Protein AF-A0A1S2WUL8-F1 (afdb_monomer_lite)

Foldseek 3Di:
DVLQVVQLVVQVVVCVVQVWAWPSVQWAWDDWDWDQDPNDIKIWTKTKTWIHHPVDPFIFIKIWIAINNHTDDIGDDPPHGPVPPDPCPPVPVPVVPDPPDDDDPDDDPDD

Structure (mmCIF, N/CA/C/O backbone):
data_AF-A0A1S2WUL8-F1
#
_entry.id   AF-A0A1S2WUL8-F1
#
loop_
_atom_site.group_PDB
_atom_site.id
_atom_site.type_symbol
_atom_site.label_atom_id
_atom_site.label_alt_id
_atom_site.label_comp_id
_atom_site.label_asym_id
_atom_site.label_entity_id
_atom_site.label_se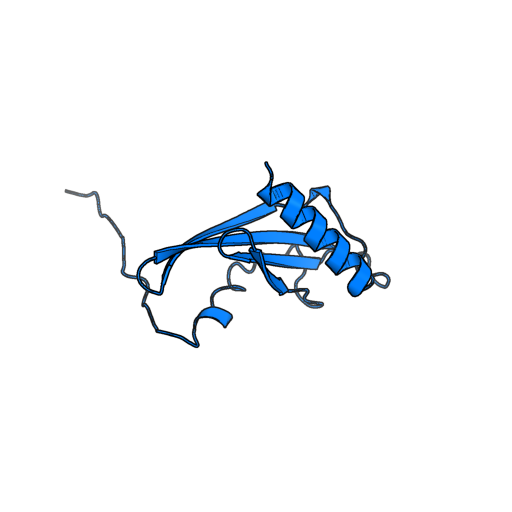q_id
_atom_site.pdbx_PDB_ins_code
_atom_site.Cartn_x
_atom_site.Cartn_y
_atom_site.Cartn_z
_atom_site.occupancy
_atom_site.B_iso_or_equiv
_atom_site.auth_seq_id
_atom_site.auth_comp_id
_atom_site.auth_asym_id
_atom_site.auth_atom_id
_atom_site.pdbx_PDB_model_num
ATOM 1 N N . MET A 1 1 ? 2.738 12.566 10.489 1.00 55.50 1 MET A N 1
ATOM 2 C CA . MET A 1 1 ? 3.732 12.116 9.489 1.00 55.50 1 MET A CA 1
ATOM 3 C C . MET A 1 1 ? 4.180 10.657 9.655 1.00 55.50 1 MET A C 1
ATOM 5 O O . MET A 1 1 ? 4.278 9.989 8.638 1.00 55.50 1 MET A O 1
ATOM 9 N N . LYS A 1 2 ? 4.278 10.102 10.878 1.00 82.69 2 LYS A N 1
ATOM 10 C CA . LYS A 1 2 ? 4.756 8.720 11.151 1.00 82.69 2 LYS A CA 1
ATOM 11 C C . LYS A 1 2 ? 4.208 7.577 10.270 1.00 82.69 2 LYS A C 1
ATOM 13 O O . LYS A 1 2 ? 4.950 6.666 9.940 1.00 82.69 2 LYS A O 1
ATOM 18 N N . ASN A 1 3 ? 2.928 7.589 9.882 1.00 85.94 3 ASN A N 1
ATOM 19 C CA . ASN A 1 3 ? 2.361 6.482 9.090 1.00 85.94 3 ASN A CA 1
ATOM 20 C C . ASN A 1 3 ? 2.845 6.462 7.631 1.00 85.94 3 ASN A C 1
ATOM 22 O O . ASN A 1 3 ? 2.935 5.384 7.056 1.00 85.94 3 ASN A O 1
ATOM 26 N N . LYS A 1 4 ? 3.148 7.628 7.036 1.00 88.00 4 LYS A N 1
ATOM 27 C CA . LYS A 1 4 ? 3.681 7.691 5.665 1.00 88.00 4 LYS A CA 1
ATOM 28 C C . LYS A 1 4 ? 5.129 7.204 5.642 1.00 88.00 4 LYS A C 1
ATOM 30 O O . LYS A 1 4 ? 5.449 6.348 4.836 1.00 88.00 4 LYS A O 1
ATOM 35 N N . GLU A 1 5 ? 5.959 7.681 6.567 1.00 91.69 5 GLU A N 1
ATOM 36 C CA . GLU A 1 5 ? 7.341 7.201 6.750 1.00 91.69 5 GLU A CA 1
ATOM 37 C C . GLU A 1 5 ? 7.379 5.691 7.000 1.00 91.69 5 GLU A C 1
ATOM 39 O O . GLU A 1 5 ? 8.175 4.971 6.407 1.00 91.69 5 GLU A O 1
ATOM 44 N N . TYR A 1 6 ? 6.457 5.185 7.824 1.00 94.19 6 TYR A N 1
ATOM 45 C CA . TYR A 1 6 ? 6.336 3.750 8.040 1.00 94.19 6 TYR A CA 1
ATOM 46 C C . TYR A 1 6 ? 5.950 3.002 6.756 1.00 94.19 6 TYR A C 1
ATOM 48 O O . TYR A 1 6 ? 6.552 1.972 6.466 1.00 94.19 6 TYR A O 1
ATOM 56 N N . ALA A 1 7 ? 5.011 3.526 5.961 1.00 92.50 7 ALA A N 1
ATOM 57 C CA . ALA A 1 7 ? 4.654 2.944 4.668 1.00 92.50 7 ALA A CA 1
ATOM 58 C C . ALA A 1 7 ? 5.835 2.945 3.680 1.00 92.50 7 ALA A C 1
ATOM 60 O O . ALA A 1 7 ? 6.062 1.922 3.046 1.00 92.50 7 ALA A O 1
ATOM 61 N N . ILE A 1 8 ? 6.627 4.022 3.618 1.00 94.38 8 ILE A N 1
ATOM 62 C CA . ILE A 1 8 ? 7.859 4.085 2.809 1.00 94.38 8 ILE A CA 1
ATOM 63 C C . ILE A 1 8 ? 8.835 2.992 3.258 1.00 94.38 8 ILE A C 1
ATOM 65 O O . ILE A 1 8 ? 9.218 2.150 2.458 1.00 94.38 8 ILE A O 1
ATOM 69 N N . SER A 1 9 ? 9.104 2.878 4.565 1.00 94.69 9 SER A N 1
ATOM 70 C CA . SER A 1 9 ? 9.995 1.830 5.094 1.00 94.69 9 SER A CA 1
ATOM 71 C C . SER A 1 9 ? 9.522 0.399 4.795 1.00 94.69 9 SER A C 1
ATOM 73 O O . SER A 1 9 ? 10.299 -0.556 4.837 1.00 94.69 9 SER A O 1
ATOM 75 N N . ILE A 1 10 ? 8.213 0.200 4.604 1.00 94.69 10 ILE A N 1
ATOM 76 C CA . ILE A 1 10 ? 7.639 -1.093 4.220 1.00 94.69 10 ILE A CA 1
ATOM 77 C C . ILE A 1 10 ? 7.806 -1.304 2.714 1.00 94.69 10 ILE A C 1
ATOM 79 O O . ILE A 1 10 ? 8.170 -2.409 2.317 1.00 94.69 10 ILE A O 1
ATOM 83 N N . ALA A 1 11 ? 7.572 -0.268 1.905 1.00 94.00 11 ALA A N 1
ATOM 84 C CA . ALA A 1 11 ? 7.772 -0.296 0.461 1.00 94.00 11 ALA A CA 1
ATOM 85 C C . ALA A 1 11 ? 9.231 -0.628 0.118 1.00 94.00 11 ALA A C 1
ATOM 87 O O . ALA A 1 11 ? 9.466 -1.584 -0.611 1.00 94.00 11 ALA A O 1
ATOM 88 N N . GLU A 1 12 ? 10.200 0.053 0.737 1.00 94.31 12 GLU A N 1
ATOM 89 C CA . GLU A 1 12 ? 11.638 -0.209 0.568 1.00 94.31 12 GLU A CA 1
ATOM 90 C C . GLU A 1 12 ? 11.980 -1.673 0.878 1.00 94.31 12 GLU A C 1
ATOM 92 O O . GLU A 1 12 ? 12.647 -2.363 0.107 1.00 94.31 12 GLU A O 1
ATOM 97 N N . ARG A 1 13 ? 11.461 -2.198 1.997 1.00 93.88 13 ARG A N 1
ATOM 98 C CA . ARG A 1 13 ? 11.668 -3.603 2.378 1.00 93.88 13 ARG A CA 1
ATOM 99 C C . ARG A 1 13 ? 11.033 -4.576 1.392 1.00 93.88 13 ARG A C 1
ATOM 101 O O . ARG A 1 13 ? 11.604 -5.636 1.143 1.00 93.88 13 ARG A O 1
ATOM 108 N N . ALA A 1 14 ? 9.859 -4.251 0.859 1.00 91.31 14 ALA A N 1
ATOM 109 C CA . ALA A 1 14 ? 9.211 -5.060 -0.162 1.00 91.31 14 ALA A CA 1
ATOM 110 C C . ALA A 1 14 ? 10.014 -5.035 -1.469 1.00 91.31 14 ALA A C 1
ATOM 112 O O . ALA A 1 14 ? 10.249 -6.092 -2.045 1.00 91.31 14 ALA A O 1
ATOM 113 N N . ALA A 1 15 ? 10.502 -3.868 -1.883 1.00 91.12 15 ALA A N 1
ATOM 114 C CA . ALA A 1 15 ? 11.311 -3.706 -3.082 1.00 91.12 15 ALA A CA 1
ATOM 115 C C . ALA A 1 15 ? 12.601 -4.528 -3.017 1.00 91.12 15 ALA A C 1
ATOM 117 O O . ALA A 1 15 ? 12.871 -5.309 -3.924 1.00 91.12 15 ALA A O 1
ATOM 118 N N . VAL A 1 16 ? 13.324 -4.478 -1.893 1.00 92.06 16 VAL A N 1
ATOM 119 C CA . VAL A 1 16 ? 14.509 -5.328 -1.683 1.00 92.06 16 VAL A CA 1
ATOM 120 C C . VAL A 1 16 ? 14.144 -6.815 -1.702 1.00 92.06 16 VAL A C 1
ATOM 122 O O . VAL A 1 16 ? 14.853 -7.618 -2.302 1.00 92.06 16 VAL A O 1
ATOM 125 N N . LYS A 1 17 ? 13.031 -7.206 -1.067 1.00 91.44 17 LYS A N 1
ATOM 126 C CA . LYS A 1 17 ? 12.597 -8.611 -1.001 1.00 91.44 17 LYS A CA 1
ATOM 127 C C . LYS A 1 17 ? 12.237 -9.184 -2.376 1.00 91.44 17 LYS A C 1
ATOM 129 O O . LYS A 1 17 ? 12.526 -10.350 -2.631 1.00 91.44 17 LYS A O 1
ATOM 134 N N . TYR A 1 18 ? 11.574 -8.393 -3.215 1.00 87.69 18 TYR A N 1
ATOM 135 C CA . TYR A 1 18 ? 11.081 -8.813 -4.529 1.00 87.69 18 TYR A CA 1
ATOM 136 C C . TYR A 1 18 ? 11.986 -8.366 -5.686 1.00 87.69 18 TYR A C 1
ATOM 138 O O . TYR A 1 18 ? 11.651 -8.620 -6.837 1.00 87.69 18 TYR A O 1
ATOM 146 N N . ASN A 1 19 ? 13.138 -7.755 -5.384 1.00 89.19 19 ASN A N 1
ATOM 147 C CA . ASN A 1 19 ? 14.113 -7.276 -6.364 1.00 89.19 19 ASN A CA 1
ATOM 148 C C . ASN A 1 19 ? 13.499 -6.278 -7.371 1.00 89.19 19 ASN A C 1
ATOM 150 O O . ASN A 1 19 ? 13.619 -6.439 -8.586 1.00 89.19 19 ASN A O 1
ATOM 154 N N . LEU A 1 20 ? 12.791 -5.281 -6.836 1.00 89.81 20 LEU A N 1
ATOM 155 C CA . LEU A 1 20 ? 12.067 -4.248 -7.581 1.00 89.81 20 LEU A CA 1
ATOM 156 C C . LEU A 1 20 ? 12.778 -2.902 -7.465 1.00 89.81 20 LEU A C 1
ATOM 158 O O . LEU A 1 20 ? 13.343 -2.591 -6.414 1.00 89.81 20 LEU A O 1
ATOM 162 N N . ASP A 1 21 ? 12.636 -2.074 -8.494 1.00 90.31 21 ASP A N 1
ATOM 163 C CA . ASP A 1 21 ? 13.094 -0.688 -8.472 1.00 90.31 21 ASP A CA 1
ATOM 164 C C . ASP A 1 21 ? 11.948 0.212 -8.005 1.00 90.31 21 ASP A C 1
ATOM 166 O O . ASP A 1 21 ? 10.965 0.437 -8.713 1.00 90.31 21 ASP A O 1
ATOM 170 N N . LEU A 1 22 ? 12.040 0.678 -6.762 1.00 90.19 22 LEU A N 1
ATOM 171 C CA . LEU A 1 22 ? 10.986 1.442 -6.104 1.00 90.19 22 LEU A CA 1
ATOM 172 C C . LEU A 1 22 ? 11.007 2.914 -6.516 1.00 90.19 22 LEU A C 1
ATOM 174 O O . LEU A 1 22 ? 12.039 3.578 -6.461 1.00 90.19 22 LEU A O 1
ATOM 178 N N . LEU A 1 23 ? 9.835 3.453 -6.850 1.00 87.81 23 LEU A N 1
ATOM 179 C CA . LEU A 1 23 ? 9.649 4.879 -7.095 1.00 87.81 23 LEU A CA 1
ATOM 180 C C . LEU A 1 23 ? 9.146 5.540 -5.806 1.00 87.81 23 LEU A C 1
ATOM 182 O O . LEU A 1 23 ? 7.963 5.849 -5.682 1.00 87.81 23 LEU A O 1
ATOM 186 N N . ASP A 1 24 ? 10.024 5.722 -4.820 1.00 72.25 24 ASP A N 1
ATOM 187 C CA . ASP A 1 24 ? 9.674 6.134 -3.445 1.00 72.25 24 ASP A CA 1
ATOM 188 C C . ASP A 1 24 ? 8.795 7.393 -3.344 1.00 72.25 24 ASP A C 1
ATOM 190 O O . ASP A 1 24 ? 7.900 7.481 -2.496 1.00 72.25 24 ASP A O 1
ATOM 194 N N . ASP A 1 25 ? 8.965 8.347 -4.261 1.00 78.38 25 ASP A N 1
ATOM 195 C CA . ASP A 1 25 ? 8.156 9.572 -4.312 1.00 78.38 25 ASP A CA 1
ATOM 196 C C . ASP A 1 25 ? 6.657 9.306 -4.550 1.00 78.38 25 ASP A C 1
ATOM 198 O O . ASP A 1 25 ? 5.805 10.169 -4.315 1.00 78.38 25 ASP A O 1
ATOM 202 N N . THR A 1 26 ? 6.308 8.091 -4.973 1.00 84.62 26 THR A N 1
ATOM 203 C CA . THR A 1 26 ? 4.946 7.676 -5.327 1.00 84.62 26 THR A CA 1
ATOM 204 C C . THR A 1 26 ? 4.173 7.060 -4.162 1.00 84.62 26 THR A C 1
ATOM 206 O O . THR A 1 26 ? 2.967 6.821 -4.296 1.00 84.62 26 THR A O 1
ATOM 209 N N . VAL A 1 27 ? 4.810 6.843 -2.998 1.00 91.56 27 VAL A N 1
ATOM 210 C CA . VAL A 1 27 ? 4.118 6.274 -1.834 1.00 91.56 27 VAL A CA 1
ATOM 211 C C . VAL A 1 27 ? 3.045 7.242 -1.333 1.00 91.56 27 VAL A C 1
ATOM 213 O O . VAL A 1 27 ? 3.325 8.285 -0.729 1.00 91.56 27 VAL A O 1
ATOM 216 N N . CYS A 1 28 ? 1.780 6.883 -1.541 1.00 91.75 28 CYS A N 1
ATOM 217 C CA . CYS A 1 28 ? 0.638 7.738 -1.235 1.00 91.75 28 CYS A CA 1
ATOM 218 C C . CYS A 1 28 ? -0.514 6.958 -0.599 1.00 91.75 28 CYS A C 1
ATOM 220 O O . CYS A 1 28 ? -0.701 5.768 -0.835 1.00 91.75 28 CYS A O 1
ATOM 222 N N . LEU A 1 29 ? -1.290 7.631 0.255 1.00 92.50 29 LEU A N 1
ATOM 223 C CA . LEU A 1 29 ? -2.493 7.051 0.849 1.00 92.50 29 LEU A CA 1
ATOM 224 C C . LEU A 1 29 ? -3.601 7.024 -0.211 1.00 92.50 29 LEU A C 1
ATOM 226 O O . LEU A 1 29 ? -3.965 8.072 -0.736 1.00 92.50 29 LEU A O 1
ATOM 230 N N . ARG A 1 30 ? -4.158 5.844 -0.484 1.00 91.44 30 ARG A N 1
ATOM 231 C CA . ARG 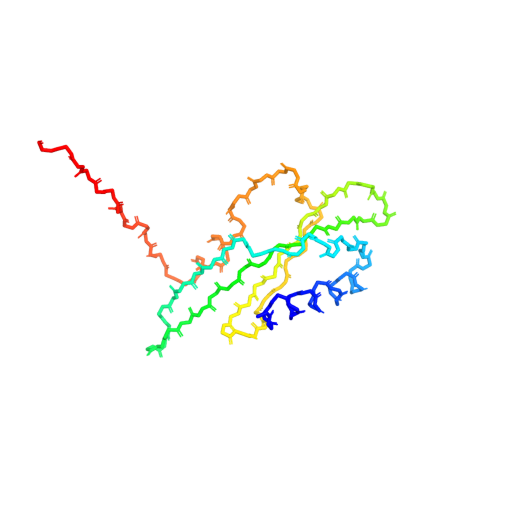A 1 30 ? -5.245 5.645 -1.456 1.00 91.44 30 ARG A CA 1
ATOM 232 C C . ARG A 1 30 ? -6.601 5.511 -0.790 1.00 91.44 30 ARG A C 1
ATOM 234 O O . ARG A 1 30 ? -7.583 6.054 -1.276 1.00 91.44 30 ARG A O 1
ATOM 241 N N . LYS A 1 31 ? -6.660 4.790 0.332 1.00 91.75 31 LYS A N 1
ATOM 242 C CA . LYS A 1 31 ? -7.917 4.526 1.039 1.00 91.75 31 LYS A CA 1
ATOM 243 C C . LYS A 1 31 ? -7.717 4.584 2.545 1.00 91.75 31 LYS A C 1
ATOM 245 O O . LYS A 1 31 ? -6.733 4.068 3.076 1.00 91.75 31 LYS A O 1
ATOM 250 N N . LEU A 1 32 ? -8.677 5.190 3.233 1.00 93.06 32 LEU A N 1
ATOM 251 C CA . LEU A 1 32 ? -8.783 5.187 4.687 1.00 93.06 32 LEU A CA 1
ATOM 252 C C . LEU A 1 32 ? -10.166 4.657 5.053 1.00 93.06 32 LEU A C 1
ATOM 254 O O . LEU A 1 32 ? -11.164 5.291 4.734 1.00 93.06 32 LEU A O 1
ATOM 258 N N . ASN A 1 33 ? -10.217 3.516 5.733 1.00 90.56 33 ASN A N 1
ATOM 259 C CA . ASN A 1 33 ? -11.462 2.950 6.237 1.00 90.56 33 ASN A CA 1
ATOM 260 C C . ASN A 1 33 ? -11.435 2.846 7.760 1.00 90.56 33 ASN A C 1
ATOM 262 O O . ASN A 1 33 ? -10.380 2.670 8.378 1.00 90.56 33 ASN A O 1
ATOM 266 N N . LEU A 1 34 ? -12.625 2.894 8.348 1.00 92.56 34 LEU A N 1
ATOM 267 C CA . LEU A 1 34 ? -12.863 2.684 9.767 1.00 92.56 34 LEU A CA 1
ATOM 268 C C . LEU A 1 34 ? -13.868 1.547 9.925 1.00 92.56 34 LEU A C 1
ATOM 270 O O . LEU A 1 34 ? -14.954 1.602 9.359 1.00 92.56 34 LEU A O 1
ATOM 274 N N . TRP A 1 35 ? -13.476 0.507 10.647 1.00 89.06 35 TRP A N 1
ATOM 275 C CA . TRP A 1 35 ? -14.271 -0.701 10.842 1.00 89.06 35 TRP A CA 1
ATOM 276 C C . TRP A 1 35 ? -14.490 -0.901 12.336 1.00 89.06 35 TRP A C 1
ATOM 278 O O . TRP A 1 35 ? -13.630 -0.551 13.149 1.00 89.06 35 TRP A O 1
ATOM 288 N N . PHE A 1 36 ? -15.643 -1.445 12.714 1.00 91.06 36 PHE A N 1
ATOM 289 C CA . PHE A 1 36 ? -15.915 -1.809 14.099 1.00 91.06 36 PHE A CA 1
ATOM 290 C C . PHE A 1 36 ? -15.744 -3.316 14.260 1.00 91.06 36 PHE A C 1
ATOM 292 O O . PHE A 1 36 ? -16.555 -4.101 13.780 1.00 91.06 36 PHE A O 1
ATOM 299 N N . GLU A 1 37 ? -14.672 -3.719 14.932 1.00 90.25 37 GLU A N 1
ATOM 300 C CA . GLU A 1 37 ? -14.283 -5.117 15.095 1.00 90.25 37 GLU A CA 1
ATOM 301 C C . GLU A 1 37 ? -14.015 -5.397 16.570 1.00 90.25 37 GLU A C 1
ATOM 303 O O . GLU A 1 37 ? -13.368 -4.607 17.257 1.00 90.25 37 GLU A O 1
ATOM 308 N N . ASN A 1 38 ? -14.494 -6.531 17.086 1.00 90.75 38 ASN A N 1
ATOM 309 C CA . ASN A 1 38 ? -14.255 -6.947 18.475 1.00 90.75 38 ASN A CA 1
ATOM 310 C C . ASN A 1 38 ? -14.570 -5.848 19.512 1.00 90.75 38 ASN A C 1
ATOM 312 O O . ASN A 1 38 ? -13.817 -5.640 20.466 1.00 90.75 38 ASN A O 1
ATOM 316 N N . LYS A 1 39 ? -15.686 -5.132 19.316 1.00 93.56 39 LYS A N 1
ATOM 317 C CA . LYS A 1 39 ? -16.136 -4.007 20.159 1.00 93.56 39 LYS A CA 1
ATOM 318 C C . LYS A 1 39 ? -15.167 -2.812 20.194 1.00 93.56 39 LYS A C 1
ATOM 320 O O . LYS A 1 39 ? -15.183 -2.034 21.147 1.00 93.56 39 LYS A O 1
ATOM 325 N N . ARG A 1 40 ? -14.300 -2.667 19.190 1.00 93.19 40 ARG A N 1
ATOM 326 C CA . ARG A 1 40 ? -13.327 -1.574 19.076 1.00 93.19 40 ARG A CA 1
ATOM 327 C C . ARG A 1 40 ? -13.311 -1.011 17.659 1.00 93.19 40 ARG A C 1
ATOM 329 O O . ARG A 1 40 ? -13.566 -1.715 16.689 1.00 93.19 40 ARG A O 1
ATOM 336 N N . LEU A 1 41 ? -12.971 0.268 17.549 1.00 94.12 41 LEU A N 1
ATOM 337 C CA . LEU A 1 41 ? -12.727 0.912 16.261 1.00 94.12 41 LEU A CA 1
ATOM 338 C C . LEU A 1 41 ? -11.336 0.536 15.734 1.00 94.12 41 LEU A C 1
ATOM 340 O O . LEU A 1 41 ? -10.341 0.592 16.462 1.00 94.12 41 LEU A O 1
ATOM 344 N N . VAL A 1 42 ? -11.276 0.160 14.459 1.00 93.00 42 VAL A N 1
ATOM 345 C CA . VAL A 1 42 ? -10.062 -0.259 13.758 1.00 93.00 42 VAL A CA 1
ATOM 346 C C . VAL A 1 42 ? -9.893 0.569 12.491 1.00 93.00 42 VAL A C 1
ATOM 348 O O . VAL A 1 42 ? -10.770 0.609 11.632 1.00 93.00 42 VAL A O 1
ATOM 351 N N . PHE A 1 43 ? -8.739 1.219 12.364 1.00 92.38 43 PHE A N 1
ATOM 352 C CA . PHE A 1 43 ? -8.367 1.955 11.162 1.00 92.38 43 PHE A CA 1
ATOM 353 C C . PHE A 1 43 ? -7.622 1.055 10.186 1.00 92.38 43 PHE A C 1
ATOM 355 O O . PHE A 1 43 ? -6.575 0.501 10.536 1.00 92.38 43 PHE A O 1
ATOM 362 N N . TYR A 1 44 ? -8.098 1.030 8.947 1.00 93.56 44 TYR A N 1
ATOM 363 C CA . TYR A 1 44 ? -7.404 0.450 7.807 1.00 93.56 44 TYR A CA 1
ATOM 364 C C . TYR A 1 44 ? -6.921 1.568 6.897 1.00 93.56 44 TYR A C 1
ATOM 366 O O . TYR A 1 44 ? -7.709 2.378 6.411 1.00 93.56 44 TYR A O 1
ATOM 374 N N . ARG A 1 45 ? -5.612 1.622 6.679 1.00 93.75 45 ARG A N 1
ATOM 375 C CA . ARG A 1 45 ? -4.975 2.541 5.738 1.00 93.75 45 ARG A CA 1
ATOM 376 C C . ARG A 1 45 ? -4.372 1.733 4.617 1.00 93.75 45 ARG A C 1
ATOM 378 O O . ARG A 1 45 ? -3.628 0.795 4.880 1.00 93.75 45 ARG A O 1
ATOM 385 N N . VAL A 1 46 ? -4.675 2.131 3.399 1.00 93.88 46 VAL A N 1
ATOM 386 C CA . VAL A 1 46 ? -4.125 1.524 2.200 1.00 93.88 46 VAL A CA 1
ATOM 387 C C . VAL A 1 46 ? -3.243 2.560 1.548 1.00 93.88 46 VAL A C 1
ATOM 389 O O . VAL A 1 46 ? -3.731 3.611 1.127 1.00 93.88 46 VAL A O 1
ATOM 392 N N . TYR A 1 47 ? -1.962 2.249 1.459 1.00 93.69 47 TYR A N 1
ATOM 393 C CA . TYR A 1 47 ? -1.016 3.005 0.662 1.00 93.69 47 TYR A CA 1
ATOM 394 C C . TYR A 1 47 ? -0.785 2.280 -0.656 1.00 93.69 47 TYR A C 1
ATOM 396 O O . TYR A 1 47 ? -0.818 1.053 -0.682 1.00 93.69 47 TYR A O 1
ATOM 404 N N . SER A 1 48 ? -0.553 3.025 -1.728 1.00 92.75 48 SER A N 1
ATOM 405 C CA . SER A 1 48 ? 0.051 2.477 -2.939 1.00 92.75 48 SER A CA 1
ATOM 406 C C . SER A 1 48 ? 1.459 3.007 -3.100 1.00 92.75 48 SER A C 1
ATOM 408 O O . SER A 1 48 ? 1.764 4.101 -2.624 1.00 92.75 48 SER A O 1
ATOM 410 N N . PHE A 1 49 ? 2.278 2.242 -3.801 1.00 92.50 49 PHE A N 1
ATOM 411 C CA . PHE A 1 49 ? 3.593 2.636 -4.274 1.00 92.50 49 PHE A CA 1
ATOM 412 C C . PHE A 1 49 ? 3.770 2.087 -5.682 1.00 92.50 49 PHE A C 1
ATOM 414 O O . PHE A 1 49 ? 3.250 1.017 -5.995 1.00 92.50 49 PHE A O 1
ATOM 421 N N . ASP A 1 50 ? 4.484 2.814 -6.520 1.00 92.19 50 ASP A N 1
ATOM 422 C CA . ASP A 1 50 ? 4.784 2.372 -7.869 1.00 92.19 50 ASP A CA 1
ATOM 423 C C . ASP A 1 50 ? 6.219 1.845 -7.933 1.00 92.19 50 ASP A C 1
ATOM 425 O O . ASP A 1 50 ? 7.097 2.290 -7.188 1.00 92.19 50 ASP A O 1
ATOM 429 N N . TYR A 1 51 ? 6.444 0.864 -8.795 1.00 90.94 51 TYR A N 1
ATOM 430 C CA . TYR A 1 51 ? 7.732 0.203 -8.943 1.00 90.94 51 TYR A CA 1
ATOM 431 C C . TYR A 1 51 ? 7.933 -0.286 -10.375 1.00 90.94 51 TYR A C 1
ATOM 433 O O . TYR A 1 51 ? 6.963 -0.537 -11.093 1.00 90.94 51 TYR A O 1
ATOM 441 N N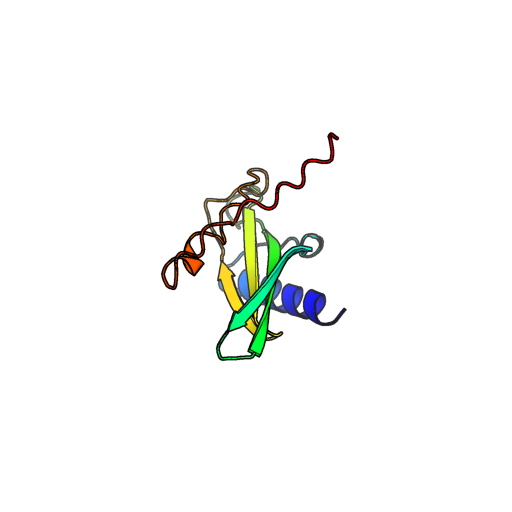 . ASN A 1 52 ? 9.190 -0.479 -10.753 1.00 90.56 52 ASN A N 1
ATOM 442 C CA . ASN A 1 52 ? 9.581 -1.123 -11.998 1.00 90.56 52 ASN A CA 1
ATOM 443 C C . ASN A 1 52 ? 10.191 -2.497 -11.690 1.00 90.56 52 ASN A C 1
ATOM 445 O O . ASN A 1 52 ? 10.654 -2.776 -10.578 1.00 90.56 52 ASN A O 1
ATOM 449 N N . THR A 1 53 ? 10.167 -3.382 -12.680 1.00 86.44 53 THR A N 1
ATOM 450 C CA . THR A 1 53 ? 10.847 -4.684 -12.607 1.00 86.44 53 THR A CA 1
ATOM 451 C C . THR A 1 53 ? 12.208 -4.585 -13.285 1.00 86.44 53 THR A C 1
ATOM 453 O O . THR A 1 53 ? 12.331 -3.880 -14.277 1.00 86.44 53 THR A O 1
ATOM 456 N N . GLN A 1 54 ? 13.211 -5.356 -12.863 1.00 82.38 54 GLN A N 1
ATOM 457 C CA . GLN A 1 54 ? 14.535 -5.309 -13.517 1.00 82.38 54 GLN A CA 1
ATOM 458 C C . GLN A 1 54 ? 14.516 -5.639 -15.017 1.00 82.38 54 GLN A C 1
ATOM 460 O O . GLN A 1 54 ? 15.425 -5.266 -15.754 1.00 82.38 54 GLN A O 1
ATOM 465 N N . SER A 1 55 ? 13.503 -6.376 -15.470 1.00 81.44 55 SER A N 1
ATOM 466 C CA . SER A 1 55 ? 13.349 -6.812 -16.856 1.00 81.44 55 SER A CA 1
ATOM 467 C C . SER A 1 55 ? 12.497 -5.876 -17.717 1.00 81.44 55 SER A C 1
ATOM 469 O O . SER A 1 55 ? 12.461 -6.066 -18.933 1.00 81.44 55 SER A O 1
ATOM 471 N N . SER A 1 56 ? 11.799 -4.900 -17.130 1.00 80.62 56 SER A N 1
ATOM 472 C CA . SER A 1 56 ? 10.878 -4.020 -17.854 1.00 80.62 56 SER A CA 1
ATOM 473 C C . SER A 1 56 ? 10.800 -2.637 -17.222 1.00 80.62 56 SER A C 1
ATOM 475 O O . SER A 1 56 ? 10.636 -2.507 -16.011 1.00 80.62 56 SER A O 1
ATOM 477 N N . ASP A 1 57 ? 10.814 -1.617 -18.078 1.00 82.12 57 ASP A N 1
ATOM 478 C CA . ASP A 1 57 ? 10.548 -0.224 -17.705 1.00 82.12 57 ASP A CA 1
ATOM 479 C C . ASP A 1 57 ? 9.045 0.068 -17.517 1.00 82.12 57 ASP A C 1
ATOM 481 O O . ASP A 1 57 ? 8.630 1.200 -17.274 1.00 82.12 57 ASP A O 1
ATOM 485 N N . ASP A 1 58 ? 8.200 -0.961 -17.634 1.00 85.88 58 ASP A N 1
ATOM 486 C CA . ASP A 1 58 ? 6.798 -0.857 -17.259 1.00 85.88 58 ASP A CA 1
ATOM 487 C C . ASP A 1 58 ? 6.665 -0.498 -15.775 1.00 85.88 58 ASP A C 1
ATOM 489 O O . ASP A 1 58 ? 7.277 -1.107 -14.891 1.00 85.88 58 ASP A O 1
ATOM 493 N N . ARG A 1 59 ? 5.787 0.469 -15.510 1.00 87.06 59 ARG A N 1
ATOM 494 C CA . ARG A 1 59 ? 5.449 0.899 -14.160 1.00 87.06 59 ARG A CA 1
ATOM 495 C C . ARG A 1 59 ? 4.302 0.058 -13.621 1.00 87.06 59 ARG A C 1
ATOM 497 O O . ARG A 1 59 ? 3.194 0.068 -14.165 1.00 87.06 59 ARG A O 1
ATOM 504 N N . TYR A 1 60 ? 4.548 -0.616 -12.514 1.00 88.38 60 TYR A N 1
ATOM 505 C CA . TYR A 1 60 ? 3.573 -1.412 -11.781 1.00 88.38 60 TYR A CA 1
ATOM 506 C C . TYR A 1 60 ? 3.199 -0.731 -10.474 1.00 88.38 60 TYR A C 1
ATOM 508 O O . TYR A 1 60 ? 3.888 0.180 -10.011 1.00 88.38 60 TYR A O 1
ATOM 516 N N . ARG A 1 61 ? 2.090 -1.167 -9.873 1.00 89.88 61 ARG A N 1
ATOM 517 C CA . ARG A 1 61 ? 1.624 -0.649 -8.586 1.00 89.88 61 ARG A CA 1
ATOM 518 C C . ARG A 1 61 ? 1.527 -1.752 -7.543 1.00 89.88 61 ARG A C 1
ATOM 520 O O . ARG A 1 61 ? 0.938 -2.804 -7.768 1.00 89.88 61 ARG A O 1
ATOM 527 N N . GLY A 1 62 ? 2.107 -1.489 -6.381 1.00 90.75 62 GLY A N 1
ATOM 528 C CA . GLY A 1 62 ? 1.977 -2.288 -5.173 1.00 90.75 62 GLY A CA 1
ATOM 529 C C . GLY A 1 62 ? 1.126 -1.574 -4.128 1.00 90.75 62 GLY A C 1
ATOM 530 O O . GLY A 1 62 ? 0.937 -0.355 -4.170 1.00 90.75 62 GLY A O 1
ATOM 531 N N . TYR A 1 63 ? 0.618 -2.339 -3.165 1.00 93.25 63 TYR A N 1
ATOM 532 C CA . TYR A 1 63 ? -0.242 -1.846 -2.095 1.00 93.25 63 TYR A CA 1
ATOM 533 C C . TYR A 1 63 ? 0.247 -2.304 -0.731 1.00 93.25 63 TYR A C 1
ATOM 535 O O . TYR A 1 63 ? 0.711 -3.427 -0.552 1.00 93.25 63 TYR A O 1
ATOM 543 N N . ILE A 1 64 ? 0.100 -1.430 0.258 1.00 94.19 64 ILE A N 1
ATOM 544 C CA . ILE A 1 64 ? 0.440 -1.686 1.654 1.00 94.19 64 ILE A CA 1
ATOM 545 C C . ILE A 1 64 ? -0.807 -1.450 2.489 1.00 94.19 64 ILE A C 1
ATOM 547 O O . ILE A 1 64 ? -1.371 -0.352 2.487 1.00 94.19 64 ILE A O 1
ATOM 551 N N . VAL A 1 65 ? -1.205 -2.460 3.254 1.00 94.00 65 VAL A N 1
ATOM 552 C CA . VAL A 1 65 ? -2.341 -2.387 4.168 1.00 94.00 65 VAL A CA 1
ATOM 553 C C . VAL A 1 65 ? -1.825 -2.270 5.596 1.00 94.00 65 VAL A C 1
ATOM 555 O O . VAL A 1 65 ? -1.154 -3.160 6.115 1.00 94.00 65 VAL A O 1
ATOM 558 N N . ILE A 1 66 ? -2.168 -1.169 6.262 1.00 94.00 66 ILE A N 1
ATOM 559 C CA . ILE A 1 66 ? -1.825 -0.899 7.659 1.00 94.00 66 ILE A CA 1
ATOM 560 C C . ILE A 1 66 ? -3.100 -0.921 8.498 1.00 94.00 66 ILE A C 1
ATOM 562 O O . ILE A 1 66 ? -4.002 -0.103 8.301 1.00 94.00 66 ILE A O 1
ATOM 566 N N . ARG A 1 67 ? -3.137 -1.809 9.495 1.00 93.31 67 ARG A N 1
ATOM 567 C CA . ARG A 1 67 ? -4.236 -1.973 10.452 1.00 93.31 67 ARG A CA 1
ATOM 568 C C . ARG A 1 67 ? -3.810 -1.461 11.824 1.00 93.31 67 ARG A C 1
ATOM 570 O O . ARG A 1 67 ? -2.858 -1.965 12.412 1.00 93.31 67 ARG A O 1
ATOM 577 N N . ASN A 1 68 ? -4.489 -0.433 12.339 1.00 92.00 68 ASN A N 1
ATOM 578 C CA . ASN A 1 68 ? -4.169 0.206 13.630 1.00 92.00 68 ASN A CA 1
ATOM 579 C C . ASN A 1 68 ? -2.671 0.537 13.823 1.00 92.00 68 ASN A C 1
ATOM 581 O O . ASN A 1 68 ? -2.116 0.385 14.908 1.00 92.00 68 ASN A O 1
ATOM 585 N N . GLY A 1 69 ? -2.013 0.999 12.754 1.00 89.75 69 GLY A N 1
ATOM 586 C CA . GLY A 1 69 ? -0.600 1.396 12.780 1.00 89.75 69 GLY A CA 1
ATOM 587 C C . GLY A 1 69 ? 0.396 0.239 12.661 1.00 89.75 69 GLY A C 1
ATOM 588 O O . GLY A 1 69 ? 1.596 0.479 12.713 1.00 89.75 69 GLY A O 1
ATOM 589 N N . LYS A 1 70 ? -0.075 -0.999 12.482 1.00 92.56 70 LYS A N 1
ATOM 590 C CA . LYS A 1 70 ? 0.764 -2.171 12.216 1.00 92.56 70 LYS A CA 1
ATOM 591 C C . LYS A 1 70 ? 0.593 -2.622 10.774 1.00 92.56 70 LYS A C 1
ATOM 593 O O . LYS A 1 70 ? -0.508 -2.530 10.231 1.00 92.56 70 LYS A O 1
ATOM 598 N N . LEU A 1 71 ? 1.668 -3.121 10.172 1.00 94.31 71 LEU A N 1
ATOM 599 C CA . LEU A 1 71 ? 1.580 -3.79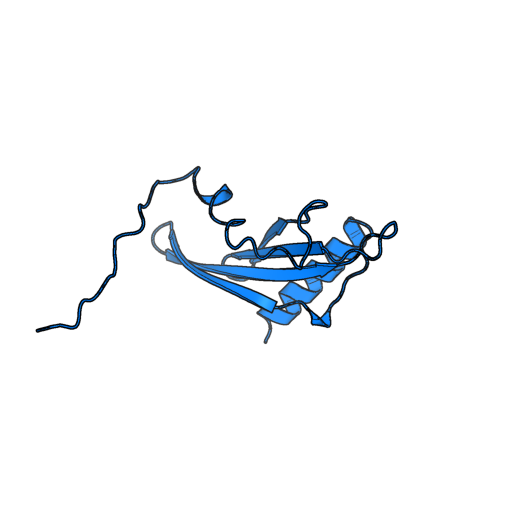2 8.882 1.00 94.31 71 LEU A CA 1
ATOM 600 C C . LEU A 1 71 ? 0.617 -4.982 8.989 1.00 94.31 71 LEU A C 1
ATOM 602 O O . LEU A 1 71 ? 0.771 -5.821 9.875 1.00 94.31 71 LEU A O 1
ATOM 606 N N . ASN A 1 72 ? -0.379 -5.009 8.111 1.00 93.75 72 ASN A N 1
ATOM 607 C CA . ASN A 1 72 ? -1.318 -6.113 7.968 1.00 93.75 72 ASN A CA 1
ATOM 608 C C . ASN A 1 72 ? -0.978 -6.952 6.738 1.00 93.75 72 ASN A C 1
ATOM 610 O O . ASN A 1 72 ? -0.930 -8.169 6.852 1.00 93.75 72 ASN A O 1
ATOM 614 N N . ASP A 1 73 ? -0.733 -6.301 5.595 1.00 91.88 73 ASP A N 1
ATOM 615 C CA . ASP A 1 73 ? -0.405 -6.989 4.344 1.00 91.88 73 ASP A CA 1
ATOM 616 C C . ASP A 1 73 ? 0.370 -6.095 3.356 1.00 91.88 73 ASP A C 1
ATOM 618 O O . ASP A 1 73 ? 0.306 -4.863 3.449 1.00 91.88 73 ASP A O 1
ATOM 622 N N . VAL A 1 74 ? 1.083 -6.717 2.412 1.00 92.94 74 VAL A N 1
ATOM 623 C CA . VAL A 1 74 ? 1.729 -6.073 1.257 1.00 92.94 74 VAL A CA 1
ATOM 624 C C . VAL A 1 74 ? 1.424 -6.881 0.000 1.00 92.94 74 VAL A C 1
ATOM 626 O O . VAL A 1 74 ? 1.833 -8.035 -0.112 1.00 92.94 74 VAL A O 1
ATOM 629 N N . VAL A 1 75 ? 0.777 -6.242 -0.971 1.00 90.56 75 VAL A N 1
ATOM 630 C CA . VAL A 1 75 ? 0.429 -6.844 -2.259 1.00 90.56 75 VAL A CA 1
ATOM 631 C C . VAL A 1 75 ? 1.326 -6.251 -3.337 1.00 90.56 75 VAL A C 1
ATOM 633 O O . VAL A 1 75 ? 1.334 -5.041 -3.551 1.00 90.56 75 VAL A O 1
ATOM 636 N N . VAL A 1 76 ? 2.079 -7.110 -4.014 1.00 86.56 76 VAL A N 1
ATOM 637 C CA . VAL A 1 76 ? 2.912 -6.775 -5.173 1.00 86.56 76 VAL A CA 1
ATOM 638 C C . VAL A 1 76 ? 2.426 -7.668 -6.306 1.00 86.56 76 VAL A C 1
ATOM 640 O O . VAL A 1 76 ? 2.481 -8.888 -6.176 1.00 86.56 76 VAL A O 1
ATOM 643 N N . SER A 1 77 ? 1.879 -7.074 -7.365 1.00 73.81 77 SER A N 1
ATOM 644 C CA . SER A 1 77 ? 1.324 -7.811 -8.504 1.00 73.81 77 SER A CA 1
ATOM 645 C C . SER A 1 77 ? 2.114 -7.519 -9.771 1.00 73.81 77 SER A C 1
ATOM 647 O O . SER A 1 77 ? 2.215 -6.361 -10.168 1.00 73.81 77 SER A O 1
ATOM 649 N N . GLU A 1 78 ? 2.585 -8.570 -10.441 1.00 63.22 78 GLU A N 1
ATOM 650 C CA . GLU A 1 78 ? 3.268 -8.496 -11.743 1.00 63.22 78 GLU A CA 1
ATOM 651 C C . GLU A 1 78 ? 2.336 -8.061 -12.891 1.00 63.22 78 GLU A C 1
ATOM 653 O O . GLU A 1 78 ? 2.787 -7.822 -14.007 1.00 63.22 78 GLU A O 1
ATOM 658 N N . PHE A 1 79 ? 1.026 -7.956 -12.641 1.00 58.25 79 PHE A N 1
ATOM 659 C CA . PHE A 1 79 ? 0.015 -7.758 -13.687 1.00 58.25 79 PHE A CA 1
ATOM 660 C C . PHE A 1 79 ? -0.699 -6.410 -13.613 1.00 58.25 79 PHE A C 1
ATOM 662 O O . PHE A 1 79 ? -1.483 -6.079 -14.503 1.00 58.25 79 PHE A O 1
ATOM 669 N N . GLU A 1 80 ? -0.451 -5.620 -12.568 1.00 65.38 80 GLU A N 1
ATOM 670 C CA . GLU A 1 80 ? -1.160 -4.363 -12.366 1.00 65.38 80 GLU A CA 1
ATOM 671 C C . GLU A 1 80 ? -0.299 -3.173 -12.776 1.00 65.38 80 GLU A C 1
ATOM 673 O O . GLU A 1 80 ? 0.452 -2.603 -11.979 1.00 65.38 80 GLU A O 1
ATOM 678 N N . LYS A 1 81 ? -0.403 -2.809 -14.060 1.00 71.81 81 LYS A N 1
ATOM 679 C CA . LYS A 1 81 ? 0.219 -1.590 -14.583 1.00 71.81 81 LYS A CA 1
ATOM 680 C C . LYS A 1 81 ? -0.351 -0.381 -13.845 1.00 71.81 81 LYS A C 1
ATOM 682 O O . LYS A 1 81 ? -1.566 -0.260 -13.695 1.00 71.81 81 LYS A O 1
ATOM 687 N N . ALA A 1 82 ? 0.514 0.533 -13.419 1.00 62.75 82 ALA A N 1
ATOM 688 C CA . ALA A 1 82 ? 0.142 1.705 -12.626 1.00 62.75 82 ALA A CA 1
ATOM 689 C C . ALA A 1 82 ? -0.874 2.627 -13.331 1.00 62.75 82 ALA A C 1
ATOM 691 O O . ALA A 1 82 ? -1.617 3.354 -12.656 1.00 62.75 82 ALA A O 1
ATOM 692 N N . ASP A 1 83 ? -0.922 2.554 -14.663 1.00 61.59 83 ASP A N 1
ATOM 693 C CA . ASP A 1 83 ? -1.835 3.298 -15.535 1.00 61.59 83 ASP A CA 1
ATOM 694 C C . ASP A 1 83 ? -3.260 2.717 -15.552 1.00 61.59 83 ASP A C 1
ATOM 696 O O . ASP A 1 83 ? -4.217 3.416 -15.884 1.00 61.59 83 ASP A O 1
ATOM 700 N N . ILE A 1 84 ? -3.430 1.450 -15.158 1.00 61.16 84 ILE A N 1
ATOM 701 C CA . ILE A 1 84 ? -4.735 0.795 -15.057 1.00 61.16 84 ILE A CA 1
ATOM 702 C C . ILE A 1 84 ? -5.273 1.072 -13.650 1.00 61.16 84 ILE A C 1
ATOM 704 O O . ILE A 1 84 ? -4.906 0.426 -12.669 1.00 61.16 84 ILE A O 1
ATOM 708 N N . ILE A 1 85 ? -6.132 2.084 -13.525 1.00 53.12 85 ILE A N 1
ATOM 709 C CA . ILE A 1 85 ? -6.775 2.447 -12.256 1.00 53.12 85 ILE A CA 1
ATOM 710 C C . ILE A 1 85 ? -7.885 1.430 -11.955 1.00 53.12 85 ILE A C 1
ATOM 712 O O . ILE A 1 85 ? -9.063 1.693 -12.176 1.00 53.12 85 ILE A O 1
ATOM 716 N N . ASN A 1 86 ? -7.521 0.258 -11.442 1.00 51.97 86 ASN A N 1
ATOM 717 C CA . ASN A 1 86 ? -8.485 -0.661 -10.850 1.00 51.97 86 ASN A CA 1
ATOM 718 C C . ASN A 1 86 ? -8.634 -0.333 -9.360 1.00 51.97 86 ASN A C 1
ATOM 720 O O . ASN A 1 86 ? -7.815 -0.701 -8.525 1.00 51.97 86 ASN A O 1
ATOM 724 N N . GLU A 1 87 ? -9.711 0.357 -8.985 1.00 52.09 87 GLU A N 1
ATOM 725 C CA . GLU A 1 87 ? -10.024 0.662 -7.575 1.00 52.09 87 GLU A CA 1
ATOM 726 C C . GLU A 1 87 ? -10.489 -0.573 -6.762 1.00 52.09 87 GLU A C 1
ATOM 728 O O . GLU A 1 87 ? -10.843 -0.456 -5.586 1.00 52.09 87 GLU A O 1
ATOM 733 N N . SER A 1 88 ? -10.491 -1.770 -7.366 1.00 49.88 88 SER A N 1
ATOM 734 C CA . SER A 1 88 ? -11.182 -2.962 -6.844 1.00 49.88 88 SER A CA 1
ATOM 735 C C . SER A 1 88 ? -10.354 -3.864 -5.913 1.00 49.88 88 SER A C 1
ATOM 737 O O . SER A 1 88 ? -10.910 -4.733 -5.244 1.00 49.88 88 SER A O 1
ATOM 739 N N . ILE A 1 89 ? -9.041 -3.657 -5.795 1.00 53.31 89 ILE A N 1
ATOM 740 C CA . ILE A 1 89 ? -8.08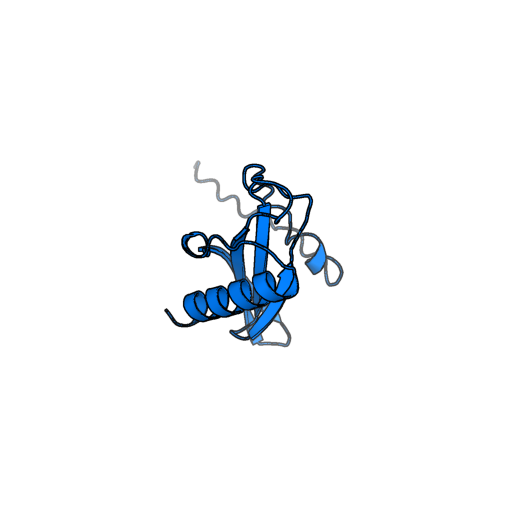7 -4.666 -5.269 1.00 53.31 89 ILE A CA 1
ATOM 741 C C . ILE A 1 89 ? -8.311 -5.032 -3.790 1.00 53.31 89 ILE A C 1
ATOM 743 O O . ILE A 1 89 ? -7.811 -6.035 -3.296 1.00 53.31 89 ILE A O 1
ATOM 747 N N . ILE A 1 90 ? -9.096 -4.248 -3.051 1.00 50.09 90 ILE A N 1
ATOM 748 C CA . ILE A 1 90 ? -9.255 -4.403 -1.591 1.00 50.09 90 ILE A CA 1
ATOM 749 C C . ILE A 1 90 ? -10.661 -4.878 -1.225 1.00 50.09 90 ILE A C 1
ATOM 751 O O . ILE A 1 90 ? -10.946 -5.155 -0.062 1.00 50.09 90 ILE A O 1
ATOM 755 N N . SER A 1 91 ? -11.555 -4.998 -2.207 1.00 45.47 91 SER A N 1
ATOM 756 C CA . SER A 1 91 ? -12.906 -5.496 -1.962 1.00 45.47 91 SER A CA 1
ATOM 757 C C . SER A 1 91 ? -12.933 -7.020 -1.792 1.00 45.47 91 SER A C 1
ATOM 759 O O . SER A 1 91 ? -13.772 -7.518 -1.051 1.00 45.47 91 SER A O 1
ATOM 761 N N . GLU A 1 92 ? -12.000 -7.763 -2.394 1.00 45.34 92 GLU A N 1
ATOM 762 C CA . GLU A 1 92 ? -12.125 -9.227 -2.530 1.00 45.34 92 GLU A CA 1
ATOM 763 C C . GLU A 1 92 ? -11.434 -10.047 -1.429 1.00 45.34 92 GLU A C 1
ATOM 765 O O . GLU A 1 92 ? -11.828 -11.180 -1.160 1.00 45.34 92 GLU A O 1
ATOM 770 N N . GLN A 1 93 ? -10.454 -9.487 -0.711 1.00 43.00 93 GLN A N 1
ATOM 771 C CA . GLN A 1 93 ? -9.850 -10.183 0.438 1.00 43.00 93 GLN A CA 1
ATOM 772 C C . GLN A 1 93 ? -10.594 -9.941 1.761 1.00 43.00 93 GLN A C 1
ATOM 774 O O . GLN A 1 93 ? -10.378 -10.664 2.733 1.00 43.00 93 GLN A O 1
ATOM 779 N N . ALA A 1 94 ? -11.523 -8.979 1.801 1.00 41.53 94 ALA A N 1
ATOM 780 C CA . ALA A 1 94 ? -12.394 -8.746 2.954 1.00 41.53 94 ALA A CA 1
ATOM 781 C C . ALA A 1 94 ? -13.712 -9.547 2.898 1.00 41.53 94 ALA A C 1
ATOM 783 O O . ALA A 1 94 ? -14.418 -9.641 3.902 1.00 41.53 94 ALA A O 1
ATOM 784 N N . THR A 1 95 ? -14.055 -10.164 1.762 1.00 38.47 95 THR A N 1
ATOM 785 C CA . THR A 1 95 ? -15.358 -10.828 1.569 1.00 38.47 95 THR A CA 1
ATOM 786 C C . THR A 1 95 ? -15.483 -12.223 2.178 1.00 38.47 95 THR A C 1
ATOM 788 O O . THR A 1 95 ? -16.588 -12.757 2.206 1.00 38.47 95 THR A O 1
ATOM 791 N N . ASN A 1 96 ? -14.423 -12.789 2.763 1.00 38.41 96 ASN A N 1
ATOM 792 C CA . ASN A 1 96 ? -14.535 -14.063 3.489 1.00 38.41 96 ASN A CA 1
ATOM 793 C C . ASN A 1 96 ? -14.960 -13.922 4.961 1.00 38.41 96 ASN A C 1
ATOM 795 O O . ASN A 1 96 ? -15.105 -14.927 5.653 1.00 38.41 96 ASN A O 1
ATOM 799 N N . THR A 1 97 ? -15.272 -12.709 5.428 1.00 42.53 97 THR A N 1
ATOM 800 C CA . THR A 1 97 ? -16.011 -12.525 6.685 1.00 42.53 97 THR A CA 1
ATOM 801 C C . THR A 1 97 ? -17.019 -11.389 6.552 1.00 42.53 97 THR A C 1
ATOM 803 O O . THR A 1 97 ? -16.684 -10.215 6.650 1.00 42.53 97 THR A O 1
ATOM 806 N N . SER A 1 98 ? -18.282 -11.786 6.386 1.00 41.62 98 SER A N 1
ATOM 807 C CA . SER A 1 98 ? -19.513 -10.982 6.393 1.00 41.62 98 SER A CA 1
ATOM 808 C C . SER A 1 98 ? -19.760 -10.043 5.200 1.00 41.62 98 SER A C 1
ATOM 810 O O . SER A 1 98 ? -19.173 -8.978 5.045 1.00 41.62 98 SER A O 1
ATOM 812 N N . SER A 1 99 ? -20.753 -10.432 4.395 1.00 42.19 99 SER A N 1
ATOM 813 C CA . SER A 1 99 ? -21.475 -9.583 3.446 1.00 42.19 99 SER A CA 1
ATOM 814 C C . SER A 1 99 ? -22.167 -8.431 4.197 1.00 42.19 99 SER A C 1
ATOM 816 O O . SER A 1 99 ? -23.319 -8.554 4.617 1.00 42.19 99 SER A O 1
ATOM 818 N N . CYS A 1 100 ? -21.497 -7.291 4.340 1.00 40.09 100 CYS A N 1
ATOM 819 C CA . CYS A 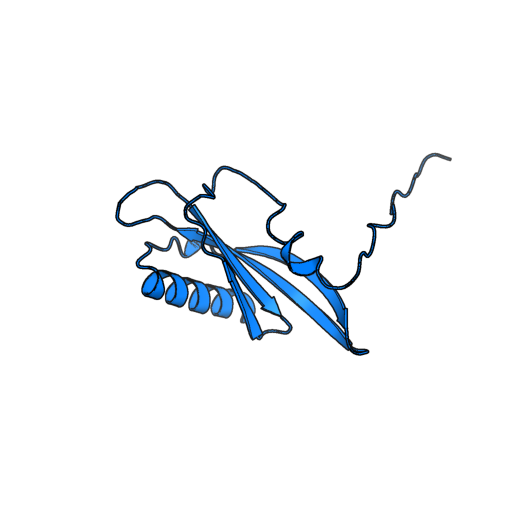1 100 ? -22.178 -6.016 4.554 1.00 40.09 100 CYS A CA 1
ATOM 820 C C . CYS A 1 100 ? -22.392 -5.368 3.187 1.00 40.09 100 CYS A C 1
ATOM 822 O O . CYS A 1 100 ? -21.499 -4.730 2.633 1.00 40.09 100 CYS A O 1
ATOM 824 N N . LYS A 1 101 ? -23.586 -5.580 2.621 1.00 40.22 101 LYS A N 1
ATOM 825 C CA . LYS A 1 101 ? -24.067 -4.841 1.450 1.00 40.22 101 LYS A CA 1
ATOM 826 C C . LYS A 1 101 ? -23.910 -3.340 1.714 1.00 40.22 101 LYS A C 1
ATOM 828 O O . LYS A 1 101 ? -24.328 -2.861 2.766 1.00 40.22 101 LYS A O 1
ATOM 833 N N . SER A 1 102 ? -23.326 -2.619 0.758 1.00 48.09 102 SER A N 1
ATOM 834 C CA . SER A 1 102 ? -23.291 -1.155 0.751 1.00 48.09 102 SER A CA 1
ATOM 835 C C . SER A 1 102 ? -24.728 -0.629 0.808 1.00 48.09 102 SER A C 1
ATOM 837 O O . SER A 1 102 ? -25.477 -0.748 -0.164 1.00 48.09 102 SER A O 1
ATOM 839 N N . ALA A 1 103 ? -25.140 -0.126 1.972 1.00 48.56 103 ALA A N 1
ATOM 840 C CA . ALA A 1 103 ? -26.420 0.543 2.124 1.00 48.56 103 ALA A CA 1
ATOM 841 C C . ALA A 1 103 ? -26.363 1.856 1.337 1.00 48.56 103 ALA A C 1
ATOM 843 O O . ALA A 1 103 ? -25.448 2.662 1.501 1.00 48.56 103 ALA A O 1
ATOM 844 N N . HIS A 1 104 ? -27.326 2.018 0.437 1.00 48.78 104 HIS A N 1
ATOM 845 C CA . HIS A 1 104 ? -27.522 3.178 -0.415 1.00 48.78 104 HIS A CA 1
ATOM 846 C C . HIS A 1 104 ? -27.657 4.466 0.415 1.00 48.78 104 HIS A C 1
ATOM 848 O O . HIS A 1 104 ? -28.751 4.829 0.829 1.00 48.78 104 HIS A O 1
ATOM 854 N N . ASN A 1 105 ? -26.550 5.177 0.631 1.00 54.94 105 ASN A N 1
ATOM 855 C CA . ASN A 1 105 ? -26.550 6.529 1.192 1.00 54.94 105 ASN A CA 1
ATOM 856 C C . ASN A 1 105 ? -26.680 7.557 0.057 1.00 54.94 105 ASN A C 1
ATOM 858 O O . ASN A 1 105 ? -25.772 8.352 -0.177 1.00 54.94 105 ASN A O 1
ATOM 862 N N . ILE A 1 106 ? -27.783 7.498 -0.692 1.00 66.81 106 ILE A N 1
ATOM 863 C CA . ILE A 1 106 ? -28.160 8.562 -1.629 1.00 66.81 106 ILE A CA 1
ATOM 864 C C . ILE A 1 106 ? -29.087 9.497 -0.855 1.00 66.81 106 ILE A C 1
ATOM 866 O O . ILE A 1 106 ? -30.193 9.104 -0.492 1.00 66.81 106 ILE A O 1
ATOM 870 N N . ILE A 1 107 ? -28.624 10.712 -0.567 1.00 66.44 107 ILE A N 1
ATOM 871 C CA . ILE A 1 107 ? -29.480 11.782 -0.048 1.00 66.44 107 ILE A CA 1
ATOM 872 C C . ILE A 1 107 ? -29.973 12.560 -1.269 1.00 66.44 107 ILE A C 1
ATOM 874 O O . ILE A 1 107 ? -29.175 13.223 -1.928 1.00 66.44 107 ILE A O 1
ATOM 878 N N . ASN A 1 108 ? -31.262 12.437 -1.590 1.00 65.31 108 ASN A N 1
ATOM 879 C CA . ASN A 1 108 ? -31.913 13.296 -2.578 1.00 65.31 108 ASN A CA 1
ATOM 880 C C . ASN A 1 108 ? -32.263 14.627 -1.910 1.00 65.31 108 ASN A C 1
ATOM 882 O O . ASN A 1 108 ? -32.867 14.631 -0.840 1.00 65.31 108 ASN A O 1
ATOM 886 N N . PHE A 1 109 ? -31.877 15.733 -2.542 1.00 69.44 109 PHE A N 1
ATOM 887 C CA . PHE A 1 109 ? -32.123 17.097 -2.061 1.00 69.44 109 PHE A CA 1
ATOM 888 C C . PHE A 1 109 ? -33.224 17.822 -2.847 1.00 69.44 109 PHE A C 1
ATOM 890 O O . PHE A 1 109 ? -33.385 19.028 -2.686 1.00 69.44 109 PHE A O 1
ATOM 897 N N . ASP A 1 110 ? -33.979 17.097 -3.670 1.00 63.75 110 ASP A N 1
ATOM 898 C CA . ASP A 1 110 ? -35.091 17.661 -4.429 1.00 63.75 110 ASP A CA 1
ATOM 899 C C . ASP A 1 110 ? -36.400 17.501 -3.631 1.00 63.75 110 ASP A C 1
ATOM 901 O O . ASP A 1 110 ? -37.035 16.443 -3.671 1.00 63.75 110 ASP A O 1
ATOM 905 N N . GLU A 1 111 ? -36.770 18.557 -2.897 1.00 54.19 111 GLU A N 1
ATOM 906 C CA . GLU A 1 111 ? -38.149 18.908 -2.502 1.00 54.19 111 GLU A CA 1
ATOM 907 C C . GLU A 1 111 ? -38.581 20.180 -3.245 1.00 54.19 111 GLU A C 1
ATOM 909 O O . GLU A 1 111 ? -37.778 21.144 -3.285 1.00 54.19 111 GLU A O 1
#

Secondary structure (DSSP, 8-state):
-HHHHHHHHHHHHHHHHHTEEEEEEEEEEEEEEEEEETTEEEEEEEEEEEEEETTEEEEEEEEEEEETTEEEEEEEEEEEETTS--TTTTTSSSTTS--------------

pLDDT: mean 78.47, std 18.52, range [38.41, 94.69]

Radius of gyration: 16.46 Å; chains: 1; bounding box: 53×33×38 Å

Sequence (111 aa):
MKNKEYAISIAERAAVKYNLDLLDDTVCLRKLNLWFENKRLVFYRVYSFDYNTQSSDDRYRGYIVIRNGKLNDVVVSEFEKADIINESIISEQATNTSSCKSAHNIINFDE